Protein AF-A0A7V9C6T2-F1 (afdb_monomer_lite)

Radius of gyration: 13.83 Å; chains: 1; bounding box: 29×28×31 Å

Foldseek 3Di:
DQDPPDCPSLPPVRNVVVVVVVVVCVVPVPVCPCVQPPDDDDDDDPDDDPPVVVD

Structure (mmCIF, N/CA/C/O backbone):
data_AF-A0A7V9C6T2-F1
#
_entry.id   AF-A0A7V9C6T2-F1
#
loop_
_atom_site.group_PDB
_atom_site.id
_atom_site.type_symbol
_atom_site.label_atom_id
_atom_site.label_alt_id
_atom_site.label_comp_id
_atom_site.label_asym_id
_atom_site.label_entity_id
_atom_site.label_seq_id
_atom_site.pdbx_PDB_ins_code
_atom_site.Cartn_x
_atom_site.Cartn_y
_atom_site.Cartn_z
_atom_site.occupancy
_atom_site.B_iso_or_equiv
_atom_site.auth_seq_id
_atom_site.auth_comp_id
_atom_site.auth_asym_id
_atom_site.auth_atom_id
_atom_site.pdbx_PDB_model_num
ATOM 1 N N . MET A 1 1 ? 14.382 -10.464 -0.989 1.00 67.00 1 MET A N 1
ATOM 2 C CA . MET A 1 1 ? 13.696 -9.188 -0.696 1.00 67.00 1 MET A CA 1
ATOM 3 C C . MET A 1 1 ? 13.052 -8.726 -1.992 1.00 67.00 1 MET A C 1
ATOM 5 O O . MET A 1 1 ? 13.666 -8.951 -3.027 1.00 67.00 1 MET A O 1
ATOM 9 N N . ARG A 1 2 ? 11.814 -8.220 -1.969 1.00 87.38 2 ARG A N 1
ATOM 10 C CA . ARG A 1 2 ? 11.131 -7.734 -3.177 1.00 87.38 2 ARG A CA 1
ATOM 11 C C . ARG A 1 2 ? 10.760 -6.274 -2.975 1.00 87.38 2 ARG A C 1
ATOM 13 O O . ARG A 1 2 ? 10.098 -5.963 -1.988 1.00 87.38 2 ARG A O 1
ATOM 20 N N . ASP A 1 3 ? 11.191 -5.439 -3.909 1.00 95.19 3 ASP A N 1
ATOM 21 C CA . ASP A 1 3 ? 10.943 -4.002 -3.908 1.00 95.19 3 ASP A CA 1
ATOM 22 C C . ASP A 1 3 ? 9.775 -3.652 -4.845 1.00 95.19 3 ASP A C 1
ATOM 24 O O . ASP A 1 3 ? 9.375 -4.458 -5.690 1.00 95.19 3 ASP A O 1
ATOM 28 N N . PHE A 1 4 ? 9.220 -2.451 -4.671 1.00 95.75 4 PHE A N 1
ATOM 29 C CA . PHE A 1 4 ? 8.205 -1.866 -5.548 1.00 95.75 4 PHE A CA 1
ATOM 30 C C . PHE A 1 4 ? 8.630 -0.440 -5.904 1.00 95.75 4 PHE A C 1
ATOM 32 O O . PHE A 1 4 ? 8.320 0.513 -5.189 1.00 95.75 4 PHE A O 1
ATOM 39 N N . LEU A 1 5 ? 9.414 -0.320 -6.974 1.00 96.88 5 LEU A N 1
ATOM 40 C CA . LEU A 1 5 ? 9.986 0.941 -7.450 1.00 96.88 5 LEU A CA 1
ATOM 41 C C . LEU A 1 5 ? 9.236 1.459 -8.680 1.00 96.88 5 LEU A C 1
ATOM 43 O O . LEU A 1 5 ? 9.118 2.667 -8.874 1.00 96.88 5 LEU A O 1
ATOM 47 N N . MET A 1 6 ? 8.703 0.541 -9.487 1.00 96.44 6 MET A N 1
ATOM 48 C CA . MET A 1 6 ? 7.929 0.811 -10.692 1.00 96.44 6 MET A CA 1
ATOM 49 C C . MET A 1 6 ? 6.646 -0.023 -10.685 1.00 96.44 6 MET A C 1
ATOM 51 O O . MET A 1 6 ? 6.603 -1.148 -10.190 1.00 96.44 6 MET A O 1
ATOM 55 N N . THR A 1 7 ? 5.586 0.479 -11.317 1.00 95.12 7 THR A N 1
ATOM 56 C CA . THR A 1 7 ? 4.331 -0.280 -11.475 1.00 95.12 7 THR A CA 1
ATOM 57 C C . THR A 1 7 ? 4.524 -1.589 -12.246 1.00 95.12 7 THR A C 1
ATOM 59 O O . THR A 1 7 ? 3.824 -2.567 -11.990 1.00 95.12 7 THR A O 1
ATOM 62 N N . THR A 1 8 ? 5.501 -1.634 -13.153 1.00 96.00 8 THR A N 1
ATOM 63 C CA . THR A 1 8 ? 5.856 -2.816 -13.947 1.00 96.00 8 THR A CA 1
ATOM 64 C C . THR A 1 8 ? 6.469 -3.949 -13.127 1.00 96.00 8 THR A C 1
ATOM 66 O O . THR A 1 8 ? 6.437 -5.088 -13.585 1.00 96.00 8 THR A O 1
ATOM 69 N N . ASP A 1 9 ? 6.956 -3.686 -11.909 1.00 96.94 9 ASP A N 1
ATOM 70 C CA . ASP A 1 9 ? 7.592 -4.695 -11.044 1.00 96.94 9 ASP A CA 1
ATOM 71 C C . ASP A 1 9 ? 6.624 -5.816 -10.627 1.00 96.94 9 ASP A C 1
ATOM 73 O O . ASP A 1 9 ? 7.035 -6.893 -10.181 1.00 96.94 9 ASP A O 1
ATOM 77 N N . LEU A 1 10 ? 5.319 -5.568 -10.751 1.00 95.56 10 LEU A N 1
ATOM 78 C CA . LEU A 1 10 ? 4.262 -6.522 -10.432 1.00 95.56 10 LEU A CA 1
ATOM 79 C C . LEU A 1 10 ? 3.848 -7.389 -11.629 1.00 95.56 10 LEU A C 1
ATOM 81 O O . LEU A 1 10 ? 3.284 -8.463 -11.421 1.00 95.56 10 LEU A O 1
ATOM 85 N N . GLY A 1 11 ? 4.120 -6.955 -12.863 1.00 95.88 11 GLY A N 1
ATOM 86 C CA . GLY A 1 11 ? 3.497 -7.530 -14.058 1.00 95.88 11 GLY A CA 1
ATOM 87 C C . GLY A 1 11 ? 1.967 -7.375 -14.065 1.00 95.88 11 GLY A C 1
ATOM 88 O O . GLY A 1 11 ? 1.377 -6.794 -13.152 1.00 95.88 11 GLY A O 1
ATOM 89 N N . ALA A 1 12 ? 1.307 -7.889 -15.105 1.00 97.44 12 ALA A N 1
ATOM 90 C CA . ALA A 1 12 ? -0.144 -7.754 -15.260 1.00 97.44 12 ALA A CA 1
ATOM 91 C C . ALA A 1 12 ? -0.924 -8.452 -14.129 1.00 97.44 12 ALA A C 1
ATOM 93 O O . ALA A 1 12 ? -1.768 -7.826 -13.487 1.00 97.44 12 ALA A O 1
ATOM 94 N N . ASP A 1 13 ? -0.588 -9.709 -13.832 1.00 97.62 13 ASP A N 1
ATOM 95 C CA . ASP A 1 13 ? -1.295 -10.509 -12.821 1.00 97.62 13 ASP A CA 1
ATOM 96 C C . ASP A 1 13 ? -1.084 -9.968 -11.402 1.00 97.62 13 ASP A C 1
ATOM 98 O O . ASP A 1 13 ? -2.014 -9.915 -10.591 1.00 97.62 13 ASP A O 1
ATOM 102 N N . GLY A 1 14 ? 0.137 -9.519 -11.095 1.00 97.56 14 GLY A N 1
ATOM 103 C CA . GLY A 1 14 ? 0.439 -8.914 -9.802 1.00 97.56 14 GLY A CA 1
ATOM 104 C C . GLY A 1 14 ? -0.273 -7.575 -9.622 1.00 97.56 14 GLY A C 1
ATOM 105 O O . GLY A 1 14 ? -0.792 -7.304 -8.540 1.00 97.56 14 GLY A O 1
ATOM 106 N N . LEU A 1 15 ? -0.357 -6.761 -10.680 1.00 97.75 15 LEU A N 1
ATOM 107 C CA . LEU A 1 15 ? -1.113 -5.512 -10.640 1.00 97.75 15 LEU A CA 1
ATOM 108 C C . LEU A 1 15 ? -2.607 -5.777 -10.417 1.00 97.75 15 LEU A C 1
ATOM 110 O O . LEU A 1 15 ? -3.196 -5.149 -9.539 1.00 97.75 15 LEU A O 1
ATOM 114 N N . ALA A 1 16 ? -3.201 -6.730 -11.144 1.00 98.25 16 ALA A N 1
ATOM 115 C CA . ALA A 1 16 ? -4.598 -7.124 -10.954 1.00 98.25 16 ALA A CA 1
ATOM 116 C C . ALA A 1 16 ? -4.862 -7.572 -9.507 1.00 98.25 16 ALA A C 1
ATOM 118 O O . ALA A 1 16 ? -5.759 -7.054 -8.849 1.00 98.25 16 ALA A O 1
ATOM 119 N N . THR A 1 17 ? -3.986 -8.421 -8.965 1.00 98.06 17 THR A N 1
ATOM 120 C CA . THR A 1 17 ? -4.080 -8.911 -7.581 1.00 98.06 17 THR A CA 1
ATOM 121 C C . THR A 1 17 ? -4.069 -7.774 -6.552 1.00 98.06 17 THR A C 1
ATOM 123 O O . THR A 1 17 ? -4.853 -7.777 -5.602 1.00 98.06 17 THR A O 1
ATOM 126 N N . VAL A 1 18 ? -3.187 -6.781 -6.717 1.00 97.44 18 VAL A N 1
ATOM 127 C CA . VAL A 1 18 ? -3.108 -5.635 -5.794 1.00 97.44 18 VAL A CA 1
ATOM 128 C C . VAL A 1 18 ? -4.342 -4.738 -5.911 1.00 97.44 18 VAL A C 1
ATOM 130 O O . VAL A 1 18 ? -4.823 -4.234 -4.895 1.00 97.44 18 VAL A O 1
ATOM 133 N N . LEU A 1 19 ? -4.879 -4.555 -7.119 1.00 98.31 19 LEU A N 1
ATOM 134 C CA . LEU A 1 19 ? -6.101 -3.778 -7.346 1.00 98.31 19 LEU A CA 1
ATOM 135 C C . LEU A 1 19 ? -7.341 -4.456 -6.744 1.00 98.31 19 LEU A C 1
ATOM 137 O O . LEU A 1 19 ? -8.163 -3.781 -6.114 1.00 98.31 19 LEU A O 1
ATOM 141 N N . ASP A 1 20 ? -7.446 -5.779 -6.860 1.00 98.56 20 ASP A N 1
ATOM 142 C CA . ASP A 1 20 ? -8.509 -6.561 -6.224 1.00 98.56 20 ASP A CA 1
ATOM 143 C C . ASP A 1 20 ? -8.420 -6.466 -4.697 1.00 98.56 20 ASP A C 1
ATOM 145 O O . ASP A 1 20 ? -9.413 -6.177 -4.022 1.00 98.56 20 ASP A O 1
ATOM 149 N N . LEU A 1 21 ? -7.211 -6.607 -4.140 1.00 98.00 21 LEU A N 1
ATOM 150 C CA . LEU A 1 21 ? -6.984 -6.450 -2.705 1.00 98.00 21 LEU A CA 1
ATOM 151 C C . LEU A 1 21 ? -7.335 -5.035 -2.227 1.00 98.00 21 LEU A C 1
ATOM 153 O O . LEU A 1 21 ? -8.008 -4.881 -1.208 1.00 98.00 21 LEU A O 1
ATOM 157 N N . ALA A 1 22 ? -6.922 -3.996 -2.956 1.00 98.00 22 ALA A N 1
ATOM 158 C CA . ALA A 1 22 ? -7.257 -2.613 -2.624 1.00 98.00 22 ALA A CA 1
ATOM 159 C C . ALA A 1 22 ? -8.779 -2.393 -2.596 1.00 98.00 22 ALA A C 1
ATOM 161 O O . ALA A 1 22 ? -9.295 -1.713 -1.704 1.00 98.00 22 ALA A O 1
ATOM 162 N N . THR A 1 23 ? -9.503 -3.011 -3.531 1.00 98.50 23 THR A N 1
ATOM 163 C CA . THR A 1 23 ? -10.969 -2.973 -3.589 1.00 98.50 23 THR A CA 1
ATOM 164 C C . THR A 1 23 ? -11.590 -3.670 -2.377 1.00 98.50 23 THR A C 1
ATOM 166 O O . THR A 1 23 ? -12.463 -3.094 -1.724 1.00 98.50 23 THR A O 1
ATOM 169 N N . ALA A 1 24 ? -11.097 -4.855 -2.009 1.00 98.25 24 ALA A N 1
ATOM 170 C CA . ALA A 1 24 ? -11.575 -5.599 -0.845 1.00 98.25 24 ALA A CA 1
ATOM 171 C C . ALA A 1 24 ? -11.316 -4.859 0.481 1.00 98.25 24 ALA A C 1
ATOM 173 O O . ALA A 1 24 ? -12.215 -4.748 1.315 1.00 98.25 24 ALA A O 1
ATOM 174 N N . VAL A 1 25 ? -10.120 -4.286 0.663 1.00 97.88 25 VAL A N 1
ATOM 175 C CA . VAL A 1 25 ? -9.778 -3.476 1.849 1.00 97.88 25 VAL A CA 1
ATOM 176 C C . VAL A 1 25 ? -10.664 -2.236 1.938 1.00 97.88 25 VAL A C 1
ATOM 178 O O . VAL A 1 25 ? -11.076 -1.843 3.029 1.00 97.88 25 VAL A O 1
ATOM 181 N N . LYS A 1 26 ? -10.974 -1.602 0.802 1.00 97.56 26 LYS A N 1
ATOM 182 C CA . LYS A 1 26 ? -11.868 -0.441 0.765 1.00 97.56 26 LYS A CA 1
ATOM 183 C C . LYS A 1 26 ? -13.303 -0.809 1.152 1.00 97.56 26 LYS A C 1
ATOM 185 O O . LYS A 1 26 ? -13.952 -0.001 1.813 1.00 97.56 26 LYS A O 1
ATOM 190 N N . ALA A 1 27 ? -13.776 -1.992 0.756 1.00 98.31 27 ALA A N 1
ATOM 191 C CA . ALA A 1 27 ? -15.118 -2.482 1.066 1.00 98.31 27 ALA A CA 1
ATOM 192 C C . ALA A 1 27 ? -15.300 -2.810 2.559 1.00 98.31 27 ALA A C 1
ATOM 194 O O . ALA A 1 27 ? -16.324 -2.449 3.134 1.00 98.31 27 ALA A O 1
ATOM 195 N N . ASP A 1 28 ? -14.299 -3.423 3.200 1.00 97.56 28 ASP A N 1
ATOM 196 C CA . ASP A 1 28 ? -14.304 -3.693 4.641 1.00 97.56 28 ASP A CA 1
ATOM 197 C C . ASP A 1 28 ? -12.919 -3.465 5.256 1.00 97.56 28 ASP A C 1
ATOM 199 O O . ASP A 1 28 ? -12.081 -4.359 5.350 1.00 97.56 28 ASP A O 1
ATOM 203 N N . ARG A 1 29 ? -12.685 -2.244 5.745 1.00 95.75 29 ARG A N 1
ATOM 204 C CA . ARG A 1 29 ? -11.419 -1.886 6.404 1.00 95.75 29 ARG A CA 1
ATOM 205 C C . ARG A 1 29 ? -11.235 -2.609 7.743 1.00 95.75 29 ARG A C 1
ATOM 207 O O . ARG A 1 29 ? -10.106 -2.703 8.218 1.00 95.75 29 ARG A O 1
ATOM 214 N N . GLY A 1 30 ? -12.321 -3.056 8.380 1.00 97.31 30 GLY A N 1
ATOM 215 C CA . GLY A 1 30 ? -12.313 -3.731 9.677 1.00 97.31 30 GLY A CA 1
ATOM 216 C C . GLY A 1 30 ? -11.657 -5.104 9.597 1.00 97.31 30 GLY A C 1
ATOM 217 O O . GLY A 1 30 ? -10.789 -5.404 10.417 1.00 97.31 30 GLY A O 1
ATOM 218 N N . ALA A 1 31 ? -11.989 -5.870 8.555 1.00 96.69 31 ALA A N 1
ATOM 219 C CA . ALA A 1 31 ? -11.450 -7.208 8.305 1.00 96.69 31 ALA A CA 1
ATOM 220 C C . ALA A 1 31 ? -9.915 -7.263 8.176 1.00 96.69 31 ALA A C 1
ATOM 222 O O . ALA A 1 31 ? -9.308 -8.298 8.444 1.00 96.69 31 ALA A O 1
ATOM 223 N N . TYR A 1 32 ? -9.269 -6.152 7.802 1.00 96.19 32 TYR A N 1
ATOM 224 C CA . TYR A 1 32 ? -7.815 -6.075 7.607 1.00 96.19 3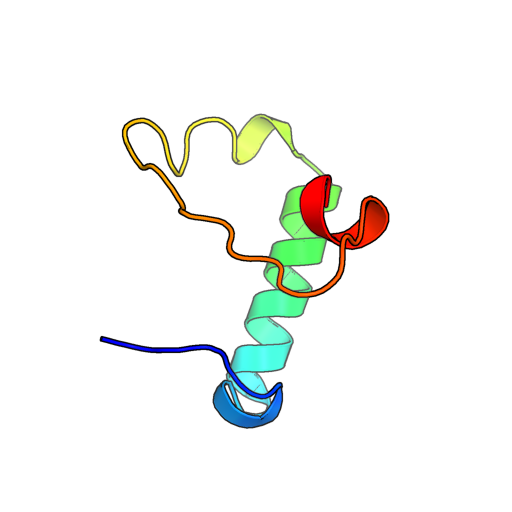2 TYR A CA 1
ATOM 225 C C . TYR A 1 32 ? -7.076 -5.339 8.737 1.00 96.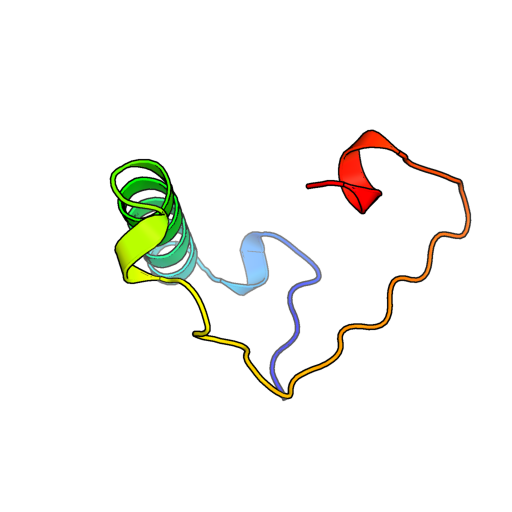19 32 TYR A C 1
ATOM 227 O O . TYR A 1 32 ? -5.857 -5.147 8.661 1.00 96.19 32 TYR A O 1
ATOM 235 N N . ARG A 1 33 ? -7.772 -4.913 9.802 1.00 95.38 33 ARG A N 1
ATOM 236 C CA . ARG A 1 33 ? -7.125 -4.244 10.942 1.00 95.38 33 ARG A CA 1
ATOM 237 C C . ARG A 1 33 ? -6.103 -5.166 11.609 1.00 95.38 33 ARG A C 1
ATOM 239 O O . ARG A 1 33 ? -6.330 -6.356 11.777 1.00 95.38 33 ARG A O 1
ATOM 246 N N . GLY A 1 34 ? -4.966 -4.601 12.013 1.00 95.50 34 GLY A N 1
ATOM 247 C CA . GLY A 1 34 ? -3.926 -5.335 12.742 1.00 95.50 34 GLY A CA 1
ATOM 248 C C . GLY A 1 34 ? -3.073 -6.286 11.894 1.00 95.50 34 GLY A C 1
ATOM 249 O O . GLY A 1 34 ? -2.166 -6.906 12.438 1.00 95.50 34 GLY A O 1
ATOM 250 N N . ARG A 1 35 ? -3.279 -6.372 10.569 1.00 95.56 35 ARG A N 1
ATOM 251 C CA . ARG A 1 35 ? -2.510 -7.276 9.687 1.00 95.56 35 ARG A CA 1
ATOM 252 C C . ARG A 1 35 ? -0.995 -7.022 9.697 1.00 95.56 35 ARG A C 1
ATOM 254 O O . ARG A 1 35 ? -0.234 -7.937 9.404 1.00 95.56 35 ARG A O 1
ATOM 261 N N . LEU A 1 36 ? -0.582 -5.801 10.044 1.00 95.25 36 LEU A N 1
ATOM 262 C CA . LEU A 1 36 ? 0.814 -5.363 10.179 1.00 95.25 36 LEU A CA 1
ATOM 263 C C . LEU A 1 36 ? 1.181 -5.006 11.635 1.00 95.25 36 LEU A C 1
ATOM 265 O O . LEU A 1 36 ? 2.118 -4.245 11.870 1.00 95.25 36 LEU A O 1
ATOM 269 N N . ALA A 1 37 ? 0.427 -5.498 12.626 1.00 97.19 37 ALA A N 1
ATOM 270 C CA . ALA A 1 37 ? 0.705 -5.214 14.032 1.00 97.19 37 ALA A CA 1
ATOM 271 C C . ALA A 1 37 ? 2.134 -5.644 14.412 1.00 97.19 37 ALA A C 1
ATOM 273 O O . ALA A 1 37 ? 2.591 -6.721 14.036 1.00 97.19 37 ALA A O 1
ATOM 274 N N . GLY A 1 38 ? 2.846 -4.779 15.140 1.00 97.62 38 GLY A N 1
ATOM 275 C CA . GLY A 1 38 ? 4.248 -4.996 15.517 1.00 97.62 38 GLY A CA 1
ATOM 276 C C . GLY A 1 38 ? 5.275 -4.660 14.427 1.00 97.62 38 GLY A C 1
ATOM 277 O O . GLY A 1 38 ? 6.468 -4.762 14.690 1.00 97.62 38 GLY A O 1
ATOM 278 N N . SER A 1 39 ? 4.842 -4.239 13.233 1.00 96.75 39 SER A N 1
ATOM 279 C CA . SER A 1 39 ? 5.733 -3.787 12.154 1.00 96.75 39 SER A CA 1
ATOM 280 C C . SER A 1 39 ? 5.835 -2.259 12.100 1.00 96.75 39 SER A C 1
ATOM 282 O O . SER A 1 39 ? 4.855 -1.559 12.356 1.00 96.75 39 SER A O 1
ATOM 284 N N . THR A 1 40 ? 7.000 -1.746 11.696 1.00 97.19 40 THR A N 1
ATOM 285 C CA . THR A 1 40 ? 7.258 -0.308 11.498 1.00 97.19 40 THR A CA 1
ATOM 286 C C . THR A 1 40 ? 7.776 -0.060 10.084 1.00 97.19 40 THR A C 1
ATOM 288 O O . THR A 1 40 ? 8.645 -0.788 9.609 1.00 97.19 40 THR A O 1
ATOM 291 N N . VAL A 1 41 ? 7.273 0.987 9.423 1.00 95.69 41 VAL A N 1
ATOM 292 C CA . VAL A 1 41 ? 7.749 1.456 8.111 1.00 95.69 41 VAL A CA 1
ATOM 293 C C . VAL A 1 41 ? 8.425 2.818 8.267 1.00 95.69 41 VAL A C 1
ATOM 295 O O . VAL A 1 41 ? 7.858 3.730 8.866 1.00 95.69 41 VAL A O 1
ATOM 298 N N . GLY A 1 42 ? 9.632 2.959 7.713 1.00 96.56 42 GLY A N 1
ATOM 299 C CA . GLY A 1 42 ? 10.322 4.244 7.593 1.00 96.56 42 GLY A CA 1
ATOM 300 C C . GLY A 1 42 ? 9.876 4.992 6.338 1.00 96.56 42 GLY A C 1
ATOM 301 O O . GLY A 1 42 ? 9.828 4.411 5.257 1.00 96.56 42 GLY A O 1
ATOM 302 N N . LEU A 1 43 ? 9.562 6.281 6.475 1.00 97.06 43 LEU A N 1
ATOM 303 C CA . LEU A 1 43 ?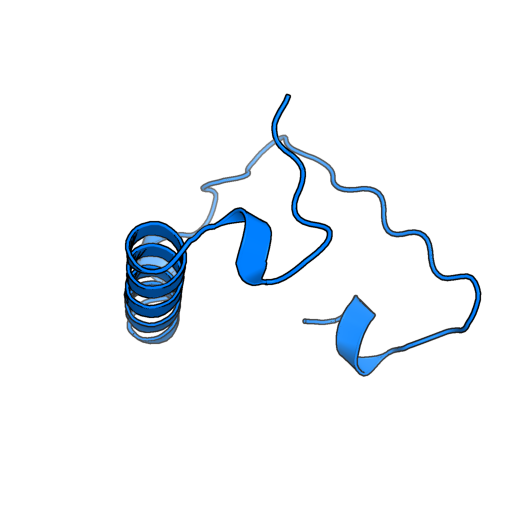 9.138 7.136 5.367 1.00 97.06 43 LEU A CA 1
ATOM 304 C C . LEU A 1 43 ? 10.160 8.255 5.144 1.00 97.06 43 LEU A C 1
ATOM 306 O O . LE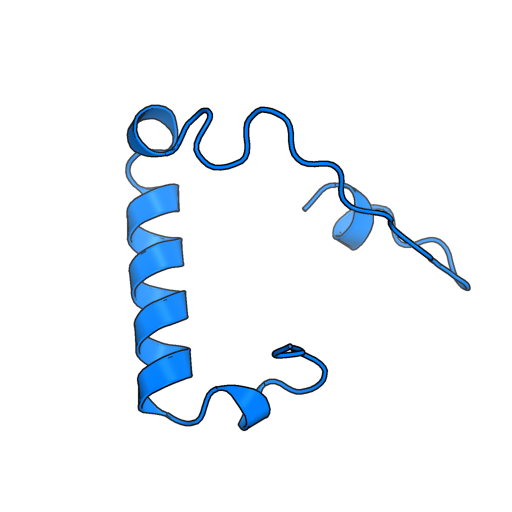U A 1 43 ? 10.271 9.167 5.964 1.00 97.06 43 LEU A O 1
ATOM 310 N N . PHE A 1 44 ? 10.883 8.200 4.025 1.00 97.06 44 PHE A N 1
ATOM 311 C CA . PHE A 1 44 ? 11.870 9.209 3.637 1.00 97.06 44 PHE A CA 1
ATOM 312 C C . PHE A 1 44 ? 11.301 10.106 2.535 1.00 97.06 44 PHE A C 1
ATOM 314 O O . PHE A 1 44 ? 10.910 9.624 1.475 1.00 97.06 44 PHE A O 1
ATOM 321 N N . PHE A 1 45 ? 11.258 11.415 2.787 1.00 97.25 45 PHE A N 1
ATOM 322 C CA . PHE A 1 45 ? 10.779 12.419 1.837 1.00 97.25 45 PHE A CA 1
ATOM 323 C C . PHE A 1 45 ? 11.830 13.515 1.680 1.00 97.25 45 PHE A C 1
ATOM 325 O O . PHE A 1 45 ? 12.027 14.304 2.600 1.00 97.25 45 PHE A O 1
ATOM 332 N N . GLU A 1 46 ? 12.471 13.590 0.512 1.00 97.88 46 GLU A N 1
ATOM 333 C CA . GLU A 1 46 ? 13.349 14.719 0.172 1.00 97.88 46 GLU A CA 1
ATOM 334 C C . GLU A 1 46 ? 12.528 16.010 0.043 1.00 97.88 46 GLU A C 1
ATOM 336 O O . GLU A 1 46 ? 12.817 17.023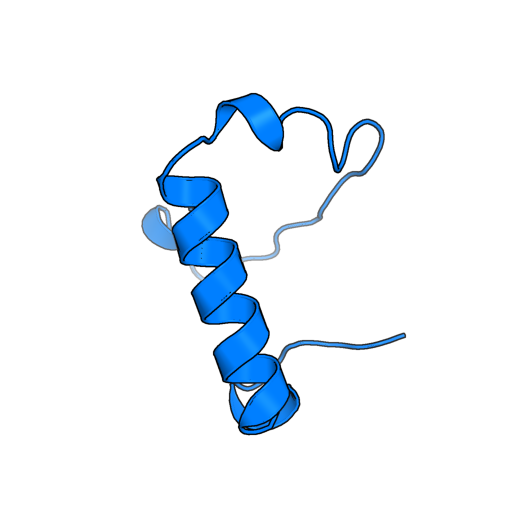 0.679 1.00 97.88 46 GLU A O 1
ATOM 341 N N . LYS A 1 47 ? 11.434 15.944 -0.725 1.00 97.94 47 LYS A N 1
ATOM 342 C CA . LYS A 1 47 ? 10.426 16.999 -0.806 1.00 97.94 47 LYS A CA 1
ATOM 343 C C . LYS A 1 47 ? 9.187 16.598 -0.001 1.00 97.94 47 LYS A C 1
ATOM 345 O O . LYS A 1 47 ? 8.625 15.529 -0.263 1.00 97.94 47 LYS A O 1
ATOM 350 N N . PRO A 1 48 ? 8.697 17.445 0.921 1.00 97.25 48 PRO A N 1
ATOM 351 C CA . PRO A 1 48 ? 7.478 17.152 1.665 1.00 97.25 48 PRO A CA 1
ATOM 352 C C . PRO A 1 48 ? 6.275 16.902 0.740 1.00 97.25 48 PRO A C 1
ATOM 354 O O . PRO A 1 48 ? 5.970 17.714 -0.133 1.00 97.25 48 PRO A O 1
ATOM 357 N N . SER A 1 49 ? 5.561 15.795 0.967 1.00 97.75 49 SER A N 1
ATOM 358 C CA . SER A 1 49 ? 4.285 15.474 0.312 1.00 97.75 49 SER A CA 1
ATOM 359 C C . SER A 1 49 ? 3.275 14.981 1.345 1.00 97.75 49 SER A C 1
ATOM 361 O O . SER A 1 49 ? 3.252 13.806 1.713 1.00 97.75 49 SER A O 1
ATOM 363 N N . THR A 1 50 ? 2.408 15.880 1.818 1.00 97.38 50 THR A N 1
ATOM 364 C CA . THR A 1 50 ? 1.386 15.540 2.824 1.00 97.38 50 THR A CA 1
ATOM 365 C C . THR A 1 50 ? 0.410 14.491 2.305 1.00 97.38 50 THR A C 1
ATOM 367 O O . THR A 1 50 ? 0.068 13.571 3.043 1.00 97.38 50 THR A O 1
ATOM 370 N N . ARG A 1 51 ? 0.005 14.590 1.029 1.00 97.94 51 ARG A N 1
ATOM 371 C CA . ARG A 1 51 ? -0.917 13.627 0.411 1.00 97.94 51 ARG A CA 1
ATOM 372 C C . ARG A 1 51 ? -0.347 12.211 0.468 1.00 97.94 51 ARG A C 1
ATOM 374 O O . ARG A 1 51 ? -1.053 11.304 0.880 1.00 97.94 51 ARG A O 1
ATOM 381 N N . THR A 1 52 ? 0.924 12.033 0.106 1.00 96.62 52 THR A N 1
ATOM 382 C CA . THR A 1 52 ? 1.577 10.714 0.115 1.00 96.62 52 THR A CA 1
ATOM 383 C C . THR A 1 52 ? 1.869 10.227 1.533 1.00 96.62 52 THR A C 1
ATOM 385 O O . THR A 1 52 ? 1.697 9.051 1.806 1.00 96.62 52 THR A O 1
ATOM 388 N N . ARG A 1 53 ? 2.268 11.118 2.452 1.00 96.94 53 ARG A N 1
ATOM 389 C CA . ARG A 1 53 ? 2.582 10.749 3.843 1.00 96.94 53 ARG A CA 1
ATOM 390 C C . ARG A 1 53 ? 1.373 10.212 4.622 1.00 96.94 53 ARG A C 1
ATOM 392 O O . ARG A 1 53 ? 1.561 9.435 5.547 1.00 96.94 53 ARG A O 1
ATOM 399 N N . VAL A 1 54 ? 0.166 10.684 4.309 1.00 96.75 54 VAL A N 1
ATOM 400 C CA . VAL A 1 54 ? -1.075 10.334 5.031 1.00 96.75 54 VAL A CA 1
ATOM 401 C C . VAL A 1 54 ? -1.849 9.193 4.350 1.00 96.75 54 VAL A C 1
ATOM 403 O O . VAL A 1 54 ? -2.799 8.681 4.940 1.00 96.75 54 VAL A O 1
ATOM 406 N N . SER A 1 55 ? -1.475 8.826 3.117 1.00 91.06 55 SER A N 1
ATOM 407 C CA . SER A 1 55 ? -2.139 7.757 2.353 1.00 91.06 55 SER A CA 1
ATOM 408 C C . SER A 1 55 ? -1.907 6.372 2.949 1.00 91.06 55 SER A C 1
ATOM 410 O O . SER A 1 55 ? -0.838 6.161 3.562 1.00 91.06 55 SER A O 1
#

Sequence (55 aa):
MRDFLMTTDLGADGLATVLDLATAVKADRGAYRGRLAGSTVGLFFEKPSTRTRVS

pLDDT: mean 96.19, std 4.35, range [67.0, 98.56]

Secondary structure (DSSP, 8-state):
----SSGGGGHHHHHHHHHHHHHHHHH-SSTTTTTTTT-------SS--HHHHH-

=== Feature glossary ===
A reading guide for the features in this record.

Start from the sequence.

  · This is the polypeptide sequence — one letter per residue, N-terminus first. Length ranges from a few dozen residues for small domains to over a thousand for large multi-domain proteins.

Fold it, and you get atomic coordinates and the backbone conformation that goes with them.

  · Structure coordinates are given as an mmCIF _atom_site loop: one row per atom with element, residue name, chain id, sequence number, and x/y/z position in Å. Only the four main-chain atoms per residue are included here; side chains are omitted to keep the record compact.

  · Backbone dihedral angles. Every residue except chain termini has a φ (preceding-C → N → Cα → C) and a ψ (N → Cα → C → next-N). They are reported in degrees following the IUPAC sign convention. Secondary structure is essentially a statement about which (φ, ψ) basin each residue occupies.

  · The SS8 string is DSSP's per-residue secondary-structure call. α-helix (H) means an i→i+4 H-bond ladder; β-strand (E) means the residue participates in a β-sheet; 3₁₀ (G) and π (I) are tighter and wider helices; T/S are turns/bends; '-' is loop.

  · SS3 is a coarse helix/strand/coil call (letters a/b/c) made by the P-SEA algorithm from inter-Cα distances and dihedrals. It is less detailed than DSSP but needs only Cα positions.

Summarize the fold with a handful of shape descriptors and a per-residue structural alphabet.

  · Radius of gyration (Rg) is the root-mean-square distance of Cα atoms from their centroid — a single number for overall size and compactness. A globular domain of N residues has Rg ≈ 2.2·N^0.38 Å; an extended or disordered chain has a much larger Rg. The Cα contact count is the number of residue pairs whose Cα atoms are within 8 Å and are more than four positions apart in sequence — a standard proxy for tertiary packing density. The bounding box is the smallest axis-aligned box enclosing all Cα atoms.

  · The Foldseek 3Di string encodes local tertiary geometry as a 20-letter alphabet — one character per residue — derived from the relative positions of nearby Cα atoms. Unlike the amino-acid sequence, 3Di is a direct function of the 3D structure, so two proteins with the same fold have similar 3Di strings even at low sequence identity.

  · Solvent-accessible surface area (SASA) is the area in Å² traced out by the centre of a 1.4 Å probe sphere (a water molecule) rolled over the protein's van der Waals surface (Shrake–Rupley / Lee–Richards construction). Buried residues have near-zero SASA; fully exposed residues can exceed 200 Å². The total SASA scales roughly with the number of surface residues.

Ask how reliable the model is.

  · pLDDT (predicted Local Distance Difference Test) is AlphaFold's per-residue confidence score, ranging from 0 to 100. Values above 90 indicate high confidence (typically well-packed cores); 70–90 is confident; 50–70 low confidence; below 50 usually means the region is disordered or the prediction is unreliable there. AlphaFold stores pLDDT in the mmCIF B-factor column.

  · B-factor (Debye–Waller factor) reflects atomic displacement in the crystal lattice. It is an experimental observable (units Å²), not a prediction; low values mean the atom is pinned down, high values mean it moves or is heterogeneous across the crystal.

  · Predicted Aligned Error (PAE) is an AlphaFold confidence matrix: entry (i, j) is the expected error in the position of residue j, in ångströms, when the prediction is superimposed on the true structure at residue i. Low PAE within a block of residues means that block is internally rigid and well-predicted; high PAE between two blocks means their relative placement is uncertain even if each block individually is confident.

Place it in context: what it resembles, what it is annotated as, and how it looks.

 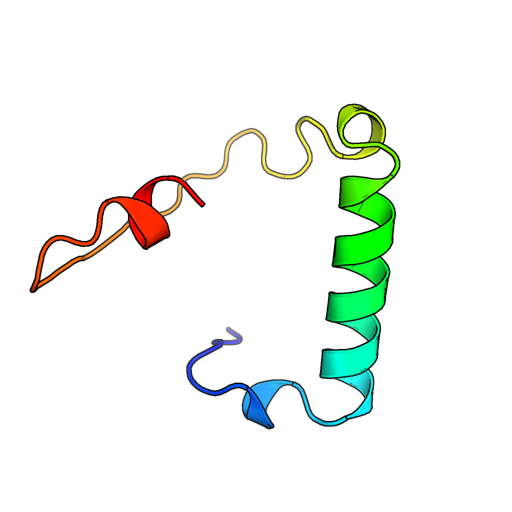 · Nearest PDB neighbors are the top structural matches found by Foldseek when searching this structure against the entire Protein Data Bank. Each hit reports a TM-score (0 to 1; >0.5 almost always implies the same fold) and an E-value. These are *structural* homologs — they may share no detectable sequence similarity.

  · Functional annotations link the protein to curated databases. InterPro entries identify conserved domains and families by matching the sequence against member-database signatures (Pfam, PROSITE, CDD, …). Gene Ontology (GO) terms describe molecular function, biological process, and cellular component in a controlled vocabulary. CATH places the structure in a hierarchical fold classification (Class/Architecture/Topology/Homologous-superfamily). The organism is the source species.

  · Three diagnostic plots accompany the record. The Cα contact map visualizes the tertiary structure as a 2D adjacency matrix (8 Å cutoff, sequence-local contacts suppressed). The Ramachandran plot shows the distribution of backbone (φ, ψ) torsions, with points in the α and β basins reflecting secondary structure content. The PAE plot shows AlphaFold's inter-residue confidence as a color matrix.

  · Six rendered views show the 3D structure from the faces of a cube — i.e. along ±x, ±y, ±z. Rendering representation is drawn randomly per protein from cartoon (secondary-structure ribbons), sticks (backbone bonds), or molecular surface; coloring is either N→C rainbow (blue at the N-terminus through red at the C-terminus) or one color per chain.